Protein AF-A0A920F1Y8-F1 (afdb_monomer_lite)

Sequence (57 aa):
MALQTREQHIKRDRATSNICTAQVLTAVMAGMFAVHHGPVGLRQIASRIHNNTIQLY

Foldseek 3Di:
DPPCCQECVNVPVNHPDPDDDDDVVVVVVVVVVCVVCDPPNVVVVVVVVVVVVVVVD

Secondary structure (DSSP, 8-state):
---GGGSHHHHGGGSS----S--HHHHHHHHHHHHHHHHHHHHHHHHHHHHHHHHT-

Radius of gyration: 19.03 Å; chains: 1; bounding box: 41×18×45 Å

pLDDT: mean 96.42, std 5.2, range [68.5, 98.75]

Structure (mmCIF, N/CA/C/O backbone):
data_AF-A0A920F1Y8-F1
#
_entry.id   AF-A0A920F1Y8-F1
#
loop_
_atom_site.group_PDB
_atom_site.id
_atom_site.type_symbol
_atom_site.label_atom_id
_atom_site.label_alt_id
_atom_site.label_comp_id
_atom_site.label_asym_id
_atom_site.label_entity_id
_atom_site.label_seq_id
_atom_site.pdbx_PDB_ins_code
_atom_site.Cartn_x
_atom_site.Cartn_y
_atom_site.Cartn_z
_atom_site.occupancy
_atom_site.B_iso_or_equiv
_atom_site.auth_seq_id
_atom_site.auth_comp_id
_atom_site.auth_asym_id
_atom_site.auth_atom_id
_atom_site.pdbx_PDB_model_num
ATOM 1 N N . MET A 1 1 ? 13.673 -0.435 -8.360 1.00 72.69 1 MET A N 1
ATOM 2 C CA . MET A 1 1 ? 12.989 -1.057 -9.515 1.00 72.69 1 MET A CA 1
ATOM 3 C C . MET A 1 1 ? 13.645 -2.399 -9.784 1.00 72.69 1 MET A C 1
ATOM 5 O O . MET A 1 1 ? 14.862 -2.476 -9.684 1.00 72.69 1 MET A O 1
ATOM 9 N N . ALA A 1 2 ? 12.864 -3.442 -10.052 1.00 92.88 2 ALA A N 1
ATOM 10 C CA . ALA A 1 2 ? 13.358 -4.792 -10.326 1.00 92.88 2 ALA A CA 1
ATOM 11 C C . ALA A 1 2 ? 12.483 -5.431 -11.410 1.00 92.88 2 ALA A C 1
ATOM 13 O O . ALA A 1 2 ? 11.309 -5.090 -11.518 1.00 92.88 2 ALA A O 1
ATOM 14 N N . LEU A 1 3 ? 13.045 -6.348 -12.204 1.00 95.62 3 LEU A N 1
ATOM 15 C CA . LEU A 1 3 ? 12.325 -7.052 -13.278 1.00 95.62 3 LEU A CA 1
ATOM 16 C C . LEU A 1 3 ? 11.623 -6.117 -14.288 1.00 95.62 3 LEU A C 1
ATOM 18 O O . LEU A 1 3 ? 10.545 -6.440 -14.787 1.00 95.62 3 LEU A O 1
ATOM 22 N N . GLN A 1 4 ? 12.254 -4.990 -14.643 1.00 95.12 4 GLN A N 1
ATOM 23 C CA . GLN A 1 4 ? 11.692 -4.010 -15.589 1.00 95.12 4 GLN A CA 1
ATOM 24 C C . GLN A 1 4 ? 11.378 -4.604 -16.969 1.00 95.12 4 GLN A C 1
ATOM 26 O O . GLN A 1 4 ? 10.546 -4.070 -17.692 1.00 95.12 4 GLN A O 1
ATOM 31 N N . THR A 1 5 ? 11.964 -5.753 -17.333 1.00 95.88 5 THR A N 1
ATOM 32 C CA . THR A 1 5 ? 11.617 -6.481 -18.566 1.00 95.88 5 THR A CA 1
ATOM 33 C C . THR A 1 5 ? 10.158 -6.937 -18.611 1.00 95.88 5 THR A C 1
ATOM 35 O O . THR A 1 5 ? 9.709 -7.408 -19.650 1.00 95.88 5 THR A O 1
ATOM 38 N N . ARG A 1 6 ? 9.399 -6.833 -17.514 1.00 9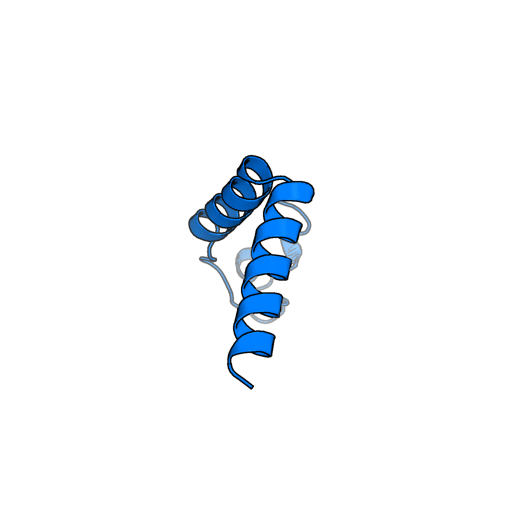7.44 6 ARG A N 1
ATOM 39 C CA . ARG A 1 6 ? 7.944 -7.039 -17.504 1.00 97.44 6 ARG A CA 1
ATOM 40 C C . ARG A 1 6 ? 7.151 -5.814 -17.966 1.00 97.44 6 ARG A C 1
ATOM 42 O O . ARG A 1 6 ? 6.002 -5.980 -18.366 1.00 97.44 6 ARG A O 1
ATOM 49 N N . GLU A 1 7 ? 7.740 -4.623 -17.920 1.00 97.38 7 GLU A N 1
ATOM 50 C CA . GLU A 1 7 ? 7.048 -3.360 -18.165 1.00 97.38 7 GLU A CA 1
ATOM 51 C C . GLU A 1 7 ? 6.929 -3.022 -19.655 1.00 97.38 7 GLU A C 1
ATOM 53 O O . GLU A 1 7 ? 7.759 -3.410 -20.487 1.00 97.38 7 GLU A O 1
ATOM 58 N N . GLN A 1 8 ? 5.895 -2.243 -19.985 1.00 96.19 8 GLN A N 1
ATOM 59 C CA . GLN A 1 8 ? 5.603 -1.830 -21.358 1.00 96.19 8 GLN A CA 1
ATOM 60 C C . GLN A 1 8 ? 6.720 -1.020 -22.013 1.00 96.19 8 GLN A C 1
ATOM 62 O O . GLN A 1 8 ? 6.906 -1.121 -23.224 1.00 96.19 8 GLN A O 1
ATOM 67 N N . HIS A 1 9 ? 7.506 -0.276 -21.227 1.00 96.69 9 HIS A N 1
ATOM 68 C CA . HIS A 1 9 ? 8.613 0.511 -21.759 1.00 96.69 9 HIS A CA 1
ATOM 69 C C . HIS A 1 9 ? 9.740 -0.377 -22.332 1.00 96.69 9 HIS A C 1
ATOM 71 O O . HIS A 1 9 ? 10.522 0.108 -23.144 1.00 96.69 9 HIS A O 1
ATOM 77 N N . ILE A 1 10 ? 9.798 -1.672 -21.969 1.00 96.75 10 ILE A N 1
ATOM 78 C CA . ILE A 1 10 ? 10.707 -2.670 -22.567 1.00 96.75 10 ILE A CA 1
ATOM 79 C C . ILE A 1 10 ? 9.962 -3.609 -23.522 1.00 96.75 10 ILE A C 1
ATOM 81 O O . ILE A 1 10 ? 10.347 -3.740 -24.682 1.00 96.75 10 ILE A O 1
ATOM 85 N N . LYS A 1 11 ? 8.913 -4.300 -23.055 1.00 95.12 11 LYS A N 1
ATOM 86 C CA . LYS A 1 11 ? 8.290 -5.405 -23.811 1.00 95.12 11 LYS A CA 1
ATOM 87 C C . LYS A 1 11 ? 7.157 -4.996 -24.757 1.00 95.12 11 LYS A C 1
ATOM 89 O O . LYS A 1 11 ? 6.710 -5.850 -25.527 1.00 95.12 11 LYS A O 1
ATOM 94 N N . ARG A 1 12 ? 6.712 -3.733 -24.724 1.00 94.38 12 ARG A N 1
ATOM 95 C CA . ARG A 1 12 ? 5.595 -3.207 -25.534 1.00 94.38 12 ARG A CA 1
ATOM 96 C C . ARG A 1 12 ? 4.380 -4.141 -25.446 1.00 94.38 12 ARG A C 1
ATOM 98 O 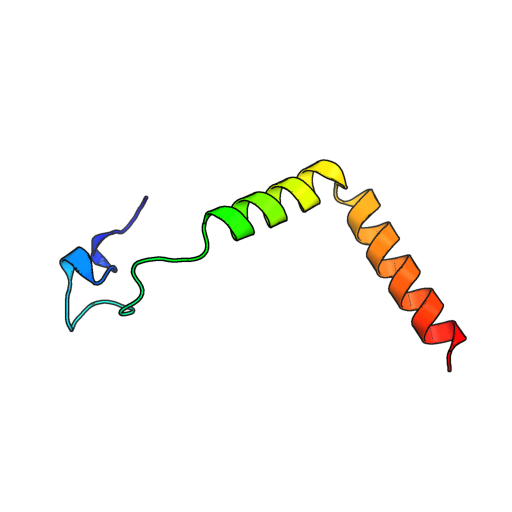O . ARG A 1 12 ? 3.951 -4.463 -24.344 1.00 94.38 12 ARG A O 1
ATOM 105 N N . ASP A 1 13 ? 3.901 -4.657 -26.573 1.00 96.44 13 ASP A N 1
ATOM 106 C CA . ASP A 1 13 ? 2.710 -5.512 -26.655 1.00 96.44 13 ASP A CA 1
ATOM 107 C C . ASP A 1 13 ? 2.861 -6.861 -25.929 1.00 96.44 13 ASP A C 1
ATOM 109 O O . ASP A 1 13 ? 1.868 -7.521 -25.637 1.00 96.44 13 ASP A O 1
ATOM 113 N N . ARG A 1 14 ? 4.094 -7.288 -25.609 1.00 96.56 14 ARG A N 1
ATOM 114 C CA . ARG A 1 14 ? 4.370 -8.517 -24.836 1.00 96.56 14 ARG A CA 1
ATOM 115 C C . ARG A 1 14 ? 4.580 -8.258 -23.337 1.00 96.56 14 ARG A C 1
ATOM 117 O O . ARG A 1 14 ? 5.036 -9.156 -22.622 1.00 96.56 14 ARG A O 1
ATOM 124 N N . ALA A 1 15 ? 4.356 -7.032 -22.863 1.00 97.31 15 ALA A N 1
ATOM 125 C CA . ALA A 1 15 ? 4.471 -6.690 -21.447 1.00 97.31 15 ALA A CA 1
ATOM 126 C C . ALA A 1 15 ? 3.353 -7.336 -20.620 1.00 97.31 15 ALA A C 1
ATOM 128 O O . ALA A 1 15 ? 2.313 -7.720 -21.146 1.00 97.31 15 ALA A O 1
ATOM 129 N N .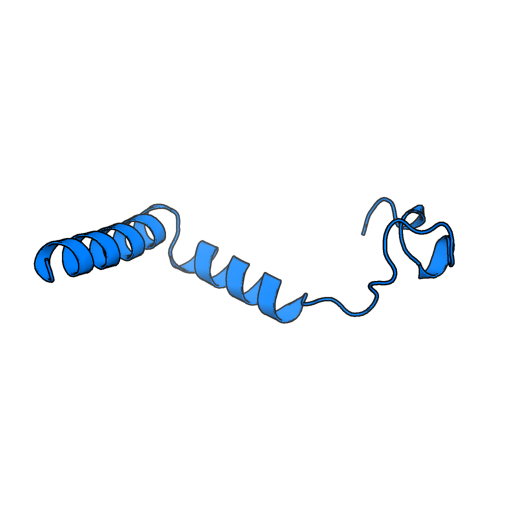 THR A 1 16 ? 3.551 -7.454 -19.305 1.00 97.88 16 THR A N 1
ATOM 130 C CA . THR A 1 16 ? 2.522 -8.029 -18.416 1.00 97.88 16 THR A CA 1
ATOM 131 C C . THR A 1 16 ? 1.333 -7.089 -18.203 1.00 97.88 16 THR A C 1
ATOM 133 O O . THR A 1 16 ? 0.282 -7.524 -17.746 1.00 97.88 16 THR A O 1
ATOM 136 N N . SER A 1 17 ? 1.516 -5.794 -18.469 1.00 97.12 17 SER A N 1
ATOM 137 C CA . SER A 1 17 ? 0.506 -4.738 -18.380 1.00 97.12 17 SER A CA 1
ATOM 138 C C . SER A 1 17 ? 0.974 -3.511 -19.176 1.00 97.12 17 SER A C 1
ATOM 140 O O . SER A 1 17 ? 2.175 -3.337 -19.392 1.00 97.12 17 SER A O 1
ATOM 142 N N . ASN A 1 18 ? 0.032 -2.652 -19.569 1.00 97.25 18 ASN A N 1
ATOM 143 C CA . ASN A 1 18 ? 0.262 -1.354 -20.213 1.00 97.25 18 ASN A CA 1
ATOM 144 C C . ASN A 1 18 ? 0.345 -0.174 -19.215 1.00 97.25 18 ASN A C 1
ATOM 146 O O . ASN A 1 18 ? 0.330 0.988 -19.617 1.00 97.25 18 ASN A O 1
ATOM 150 N N . ILE A 1 19 ? 0.390 -0.436 -17.904 1.00 96.44 19 ILE A N 1
ATOM 151 C CA . ILE A 1 19 ? 0.507 0.630 -16.901 1.00 96.44 19 ILE A CA 1
ATOM 152 C C . ILE A 1 19 ? 1.879 1.326 -16.978 1.00 96.44 19 ILE A C 1
ATOM 154 O O . ILE A 1 19 ? 2.905 0.675 -17.178 1.00 96.44 19 ILE A O 1
ATOM 158 N N . CYS A 1 20 ? 1.898 2.655 -16.808 1.00 96.38 20 CYS A N 1
ATOM 159 C CA . CYS A 1 20 ? 3.118 3.475 -16.822 1.00 96.38 20 CYS A CA 1
ATOM 160 C C . CYS A 1 20 ? 3.211 4.362 -15.580 1.00 96.38 20 CYS A C 1
ATOM 162 O O . CYS A 1 20 ? 3.972 4.082 -14.659 1.00 96.38 20 CYS A O 1
ATOM 164 N N . THR A 1 21 ? 2.388 5.411 -15.520 1.00 97.12 21 THR A N 1
ATOM 165 C CA . THR A 1 21 ? 2.226 6.213 -14.310 1.00 97.12 21 THR A CA 1
ATOM 166 C C . THR A 1 21 ? 1.317 5.450 -13.363 1.00 97.12 21 THR A C 1
ATOM 168 O O . THR A 1 21 ? 0.156 5.190 -13.674 1.00 97.12 21 THR A O 1
ATOM 171 N N . ALA A 1 22 ? 1.861 5.072 -12.214 1.00 95.81 22 ALA A N 1
ATOM 172 C CA . ALA A 1 22 ? 1.112 4.434 -11.145 1.00 95.81 22 ALA A CA 1
ATOM 173 C C . ALA A 1 22 ? 0.756 5.463 -10.057 1.00 95.81 22 ALA A C 1
ATOM 175 O O . ALA A 1 22 ? 0.689 6.666 -10.292 1.00 95.81 22 ALA A O 1
ATOM 176 N N . GLN A 1 23 ? 0.529 4.977 -8.845 1.00 97.81 23 GLN A N 1
ATOM 177 C CA . GLN A 1 23 ? 0.066 5.758 -7.704 1.00 97.81 23 GLN A CA 1
ATOM 178 C C . GLN A 1 23 ? 1.130 5.770 -6.595 1.00 97.81 23 GLN A C 1
ATOM 180 O O . GLN A 1 23 ? 0.882 5.388 -5.457 1.00 97.81 23 GLN A O 1
ATOM 185 N N . VAL A 1 24 ? 2.363 6.165 -6.944 1.00 98.06 24 VAL A N 1
ATOM 186 C CA . VAL A 1 24 ? 3.515 6.081 -6.023 1.00 98.06 24 VAL A CA 1
ATOM 187 C C . VAL A 1 24 ? 3.331 6.995 -4.811 1.00 98.06 24 VAL A C 1
ATOM 189 O O . VAL A 1 24 ? 3.530 6.550 -3.686 1.00 98.06 24 VAL A O 1
ATOM 192 N N . LEU A 1 25 ? 2.903 8.246 -5.016 1.00 98.31 25 LEU A N 1
ATOM 193 C CA . LEU A 1 25 ? 2.729 9.203 -3.919 1.00 98.31 25 LEU A CA 1
ATOM 194 C C . LEU A 1 25 ? 1.684 8.725 -2.900 1.00 98.31 25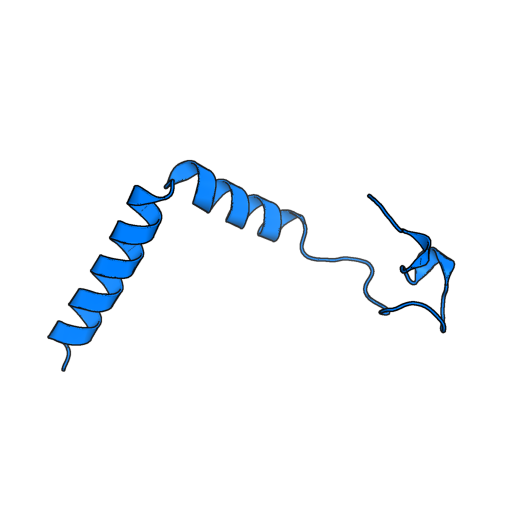 LEU A C 1
ATOM 196 O O . LEU A 1 25 ? 1.934 8.746 -1.698 1.00 98.31 25 LEU A O 1
ATOM 200 N N . THR A 1 26 ? 0.530 8.251 -3.368 1.00 98.44 26 THR A N 1
ATOM 201 C CA . THR A 1 26 ? -0.540 7.751 -2.494 1.00 98.44 26 THR A CA 1
ATOM 202 C C . THR A 1 26 ? -0.161 6.430 -1.826 1.00 98.44 26 THR A C 1
ATOM 204 O O . THR A 1 26 ? -0.456 6.257 -0.645 1.00 98.44 26 THR A O 1
ATOM 207 N N . ALA A 1 27 ? 0.569 5.538 -2.507 1.00 98.56 27 ALA A N 1
ATOM 208 C CA . ALA A 1 27 ? 1.126 4.336 -1.884 1.00 98.56 27 ALA A CA 1
ATOM 209 C C . ALA A 1 27 ? 2.116 4.678 -0.754 1.00 98.56 27 ALA A C 1
ATOM 211 O O . ALA A 1 27 ? 2.074 4.058 0.310 1.00 98.56 27 ALA A O 1
ATOM 212 N N . VAL A 1 28 ? 2.960 5.700 -0.943 1.00 98.62 28 VAL A N 1
ATOM 213 C CA . VAL A 1 28 ? 3.863 6.198 0.107 1.00 98.62 28 VAL A CA 1
ATOM 214 C C . VAL A 1 28 ? 3.069 6.776 1.276 1.00 98.62 28 VAL A C 1
ATOM 216 O O . VAL A 1 28 ? 3.363 6.437 2.420 1.00 98.62 28 VAL A O 1
ATOM 219 N N . MET A 1 29 ? 2.034 7.586 1.024 1.00 98.75 29 MET A N 1
ATOM 220 C CA . MET A 1 29 ? 1.186 8.115 2.101 1.00 98.75 29 MET A CA 1
ATOM 221 C C . MET A 1 29 ? 0.484 7.003 2.889 1.00 98.75 29 MET A C 1
ATOM 223 O O . MET A 1 29 ? 0.460 7.057 4.117 1.00 98.75 29 MET A O 1
ATOM 227 N N . ALA A 1 30 ? -0.027 5.968 2.216 1.00 98.62 30 ALA A N 1
ATOM 228 C CA . ALA A 1 30 ? -0.614 4.805 2.881 1.00 98.62 30 ALA A CA 1
ATOM 229 C C . ALA A 1 30 ? 0.422 4.053 3.739 1.00 98.62 30 ALA A C 1
ATOM 231 O O . ALA A 1 30 ? 0.129 3.663 4.871 1.00 98.62 30 ALA A O 1
ATOM 232 N N . GLY A 1 31 ? 1.654 3.909 3.242 1.00 98.44 31 GLY A N 1
ATOM 233 C CA . GLY A 1 31 ? 2.767 3.361 4.018 1.00 98.44 31 GLY A CA 1
ATOM 234 C C . GLY A 1 31 ? 3.085 4.200 5.259 1.00 98.44 31 GLY A C 1
ATOM 235 O O . GLY A 1 31 ? 3.208 3.656 6.355 1.00 98.44 31 GLY A O 1
ATOM 236 N N . MET A 1 32 ? 3.142 5.526 5.121 1.00 98.69 32 MET A N 1
ATOM 237 C CA . MET A 1 32 ? 3.391 6.440 6.242 1.00 98.69 32 MET A CA 1
ATOM 238 C C . MET A 1 32 ? 2.250 6.438 7.261 1.00 98.69 32 MET A C 1
ATOM 240 O O . MET A 1 32 ? 2.510 6.497 8.460 1.00 98.69 32 MET A O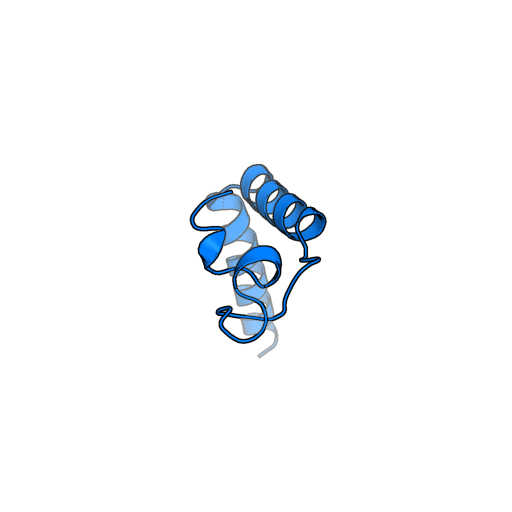 1
ATOM 244 N N . PHE A 1 33 ? 1.000 6.286 6.817 1.00 98.62 33 PHE A N 1
ATOM 245 C CA . PHE A 1 33 ? -0.141 6.092 7.709 1.00 98.62 33 PHE A CA 1
ATOM 246 C C . PHE A 1 33 ? 0.034 4.832 8.568 1.00 98.62 33 PHE A C 1
ATOM 248 O O . PHE A 1 33 ? -0.163 4.885 9.784 1.00 98.62 33 PHE A O 1
ATOM 255 N N . ALA A 1 34 ? 0.467 3.725 7.958 1.00 98.56 34 ALA A N 1
ATOM 256 C CA . ALA A 1 34 ? 0.739 2.483 8.673 1.00 98.56 34 ALA A CA 1
ATOM 257 C C . ALA A 1 34 ? 1.926 2.606 9.647 1.00 98.56 34 ALA A C 1
ATOM 259 O O . ALA A 1 34 ? 1.826 2.120 10.772 1.00 98.56 34 ALA A O 1
ATOM 260 N N . VAL A 1 35 ? 3.015 3.287 9.261 1.00 98.44 35 VAL A N 1
ATOM 261 C CA . VAL A 1 35 ? 4.164 3.558 10.151 1.00 98.44 35 VAL A CA 1
ATOM 262 C C . VAL A 1 35 ? 3.747 4.424 11.340 1.00 98.44 35 VAL A C 1
ATOM 264 O O . VAL A 1 35 ? 4.109 4.112 12.471 1.00 98.44 35 VAL A O 1
ATOM 267 N N . HIS A 1 36 ? 2.959 5.475 11.100 1.00 98.50 36 HIS A N 1
ATOM 268 C CA . HIS A 1 36 ? 2.515 6.403 12.141 1.00 98.50 36 HIS A CA 1
ATOM 269 C C . HIS A 1 36 ? 1.630 5.727 13.197 1.00 98.50 36 HIS A C 1
ATOM 271 O O . HIS A 1 36 ? 1.793 5.975 14.387 1.00 98.50 36 HIS A O 1
ATOM 277 N N . HIS A 1 37 ? 0.709 4.857 12.774 1.00 98.56 37 HIS A N 1
ATOM 278 C CA . HIS A 1 37 ? -0.217 4.181 13.689 1.00 98.56 37 HIS A CA 1
ATOM 279 C C . HIS A 1 37 ? 0.361 2.891 14.284 1.00 98.56 37 HIS A C 1
ATOM 281 O O . HIS A 1 37 ? -0.039 2.468 15.372 1.00 98.56 37 HIS A O 1
ATOM 287 N N . GLY A 1 38 ? 1.274 2.233 13.568 1.00 98.44 38 GLY A N 1
ATOM 288 C CA . GLY A 1 38 ? 1.791 0.921 13.933 1.00 98.44 38 GLY A CA 1
ATOM 289 C C . GLY A 1 38 ? 0.709 -0.174 13.980 1.00 98.44 38 GLY A C 1
ATOM 290 O O . GLY A 1 38 ? -0.478 0.065 13.739 1.00 98.44 38 GLY A O 1
ATOM 291 N N . PRO A 1 39 ? 1.088 -1.417 14.319 1.00 98.25 39 PRO A N 1
ATOM 292 C CA . PRO A 1 39 ? 0.150 -2.541 14.344 1.00 98.25 39 PRO A CA 1
ATOM 293 C C . PRO A 1 39 ? -0.941 -2.381 15.411 1.00 98.25 39 PRO A C 1
ATOM 295 O O . PRO A 1 39 ? -2.071 -2.824 15.210 1.00 98.25 39 PRO A O 1
ATOM 298 N N . VAL A 1 40 ? -0.620 -1.745 16.542 1.00 98.44 40 VAL A N 1
ATOM 299 C CA . VAL A 1 40 ? -1.578 -1.511 17.631 1.00 98.44 40 VAL A CA 1
ATOM 300 C C . VAL A 1 40 ? -2.610 -0.460 17.223 1.00 98.44 40 VAL A C 1
ATOM 302 O O . VAL A 1 40 ? -3.803 -0.728 17.341 1.00 98.44 40 VAL A O 1
ATOM 305 N N . GLY A 1 41 ? -2.185 0.687 16.682 1.00 98.50 41 GLY A N 1
ATOM 306 C CA . GLY A 1 41 ? -3.103 1.750 16.265 1.00 98.50 41 GLY A CA 1
ATOM 307 C C . GLY A 1 41 ? -4.025 1.317 15.125 1.00 98.50 41 GLY A C 1
ATOM 308 O O . GLY A 1 41 ? -5.227 1.570 15.180 1.00 98.50 41 GLY A O 1
ATOM 309 N N . LEU A 1 42 ? -3.510 0.573 14.138 1.00 98.62 42 LEU A N 1
ATOM 310 C CA . LEU A 1 42 ? -4.342 0.025 13.059 1.00 98.62 42 LEU A CA 1
ATOM 311 C C . LEU A 1 42 ? -5.409 -0.947 13.587 1.00 98.62 42 LEU A C 1
ATOM 313 O O . LEU A 1 42 ? -6.569 -0.865 13.180 1.00 98.62 42 LEU A O 1
ATOM 317 N N . ARG A 1 43 ? -5.050 -1.829 14.532 1.00 98.62 43 ARG A N 1
ATOM 318 C CA . ARG A 1 43 ? -6.019 -2.726 15.185 1.00 98.62 43 ARG A CA 1
ATOM 319 C C . ARG A 1 43 ? -7.049 -1.952 16.000 1.00 98.62 43 ARG A C 1
ATOM 321 O O . ARG A 1 43 ? -8.222 -2.286 15.939 1.00 98.62 43 ARG A O 1
ATOM 328 N N . GLN A 1 44 ? -6.641 -0.908 16.718 1.00 98.62 44 GLN A N 1
ATOM 329 C CA . GLN A 1 44 ? -7.564 -0.067 17.484 1.00 98.62 44 GLN A CA 1
ATOM 330 C C . GLN A 1 44 ? -8.580 0.641 16.583 1.00 98.62 44 GLN A C 1
ATOM 332 O O . GLN A 1 44 ? -9.770 0.630 16.895 1.00 98.62 44 GLN A O 1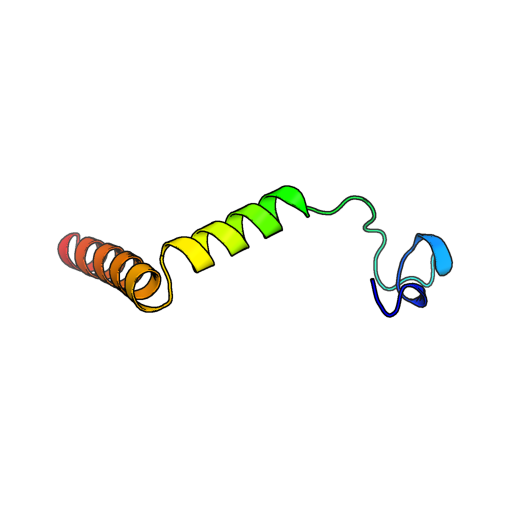
ATOM 337 N N . ILE A 1 45 ? -8.138 1.210 15.456 1.00 98.50 45 ILE A N 1
ATOM 338 C CA . ILE A 1 45 ? -9.035 1.834 14.471 1.00 98.50 45 ILE A CA 1
ATOM 339 C C . ILE A 1 45 ? -10.027 0.798 13.935 1.00 98.50 45 ILE A C 1
ATOM 341 O O . ILE A 1 45 ? -11.232 1.051 13.936 1.00 98.50 45 ILE A O 1
ATOM 345 N N . ALA A 1 46 ? -9.542 -0.382 13.538 1.00 98.50 46 ALA A N 1
ATOM 346 C CA . ALA A 1 46 ? -10.393 -1.455 13.032 1.00 98.50 46 ALA A CA 1
ATOM 347 C C . ALA A 1 46 ? -11.416 -1.929 14.081 1.00 98.50 46 ALA A C 1
ATOM 349 O O . ALA A 1 46 ? -12.609 -1.989 13.783 1.00 98.50 46 ALA A O 1
ATOM 350 N N . SER A 1 47 ? -10.984 -2.194 15.319 1.00 98.50 47 SER A N 1
ATOM 351 C CA . SER A 1 47 ? -11.869 -2.603 16.418 1.00 98.50 47 SER A CA 1
ATOM 352 C C . SER A 1 47 ? -12.899 -1.530 16.758 1.00 98.50 47 SER A C 1
ATOM 354 O O . SER A 1 47 ? -14.055 -1.852 17.016 1.00 98.50 47 SER A O 1
ATOM 356 N N . ARG A 1 48 ? -12.516 -0.248 16.725 1.00 98.31 48 ARG A N 1
ATOM 357 C CA . ARG A 1 48 ? -13.447 0.864 16.948 1.00 98.31 48 ARG A CA 1
ATOM 358 C C . ARG A 1 48 ? -14.533 0.905 15.876 1.00 98.31 48 ARG A C 1
ATOM 360 O O . ARG A 1 48 ? -15.703 1.026 16.219 1.00 98.31 48 ARG A O 1
ATOM 367 N N . ILE A 1 49 ? -14.157 0.785 14.600 1.00 98.31 49 ILE A N 1
ATOM 368 C CA . ILE A 1 49 ? -15.123 0.733 13.493 1.00 98.31 49 ILE A CA 1
ATOM 369 C C . ILE A 1 49 ? -16.051 -0.471 13.672 1.00 98.31 49 ILE A C 1
ATOM 371 O O . ILE A 1 49 ? -17.263 -0.311 13.607 1.00 98.31 49 ILE A O 1
ATOM 375 N N . HIS A 1 50 ? -15.499 -1.649 13.963 1.00 98.19 50 HIS A N 1
ATOM 376 C CA . HIS A 1 50 ? -16.279 -2.869 14.156 1.00 98.19 50 HIS A CA 1
ATOM 377 C C . HIS A 1 50 ? -17.300 -2.748 15.296 1.00 98.19 50 HIS A C 1
ATOM 379 O O . HIS A 1 50 ? -18.475 -3.049 15.095 1.00 98.19 50 HIS A O 1
ATOM 385 N N . ASN A 1 51 ? -16.877 -2.250 16.460 1.00 98.06 51 ASN A N 1
ATOM 386 C CA . ASN A 1 51 ? -17.758 -2.065 17.611 1.00 98.06 51 ASN A CA 1
ATOM 387 C C . ASN A 1 51 ? -18.872 -1.056 17.318 1.00 98.06 51 ASN A C 1
ATOM 389 O O . ASN A 1 51 ? -20.021 -1.305 17.668 1.00 98.06 51 ASN A O 1
ATOM 393 N N . ASN A 1 52 ? -18.551 0.047 16.635 1.00 98.00 52 ASN A N 1
ATOM 394 C CA . ASN A 1 52 ? -19.558 1.022 16.222 1.00 98.00 52 ASN A CA 1
ATOM 395 C C . ASN A 1 52 ? -20.579 0.402 15.255 1.00 98.00 52 ASN A C 1
ATOM 397 O O . ASN A 1 52 ? -21.769 0.665 15.381 1.00 98.00 52 ASN A O 1
ATOM 401 N N . THR A 1 53 ? -20.134 -0.436 14.312 1.00 97.94 53 THR A N 1
ATOM 402 C CA . THR A 1 53 ? -21.033 -1.140 13.386 1.00 97.94 53 THR A CA 1
ATOM 403 C C . THR A 1 53 ? -21.935 -2.134 14.116 1.00 97.94 53 THR A C 1
ATOM 405 O O . THR A 1 53 ? -23.112 -2.217 13.785 1.00 97.94 53 THR A O 1
ATOM 408 N N . ILE A 1 54 ? -21.419 -2.853 15.121 1.00 97.69 54 ILE A N 1
ATOM 409 C CA . ILE A 1 54 ? -22.232 -3.760 15.949 1.00 97.69 54 ILE A CA 1
ATOM 410 C C . ILE A 1 54 ? -23.270 -2.982 16.761 1.00 97.69 54 ILE A C 1
ATOM 412 O O . ILE A 1 54 ? -24.398 -3.429 16.866 1.00 97.69 54 ILE A O 1
ATOM 416 N N . GLN A 1 55 ? -22.920 -1.821 17.320 1.00 94.50 55 GLN A N 1
ATOM 417 C CA . GLN A 1 55 ? -23.857 -1.014 18.116 1.00 94.50 55 GLN A CA 1
ATOM 418 C C . GLN A 1 55 ? -24.999 -0.395 17.301 1.00 94.50 55 GLN A C 1
ATOM 420 O O . GLN A 1 55 ? -26.000 0.020 17.879 1.00 94.50 55 GLN A O 1
ATOM 425 N N . LEU A 1 56 ? -24.834 -0.280 15.983 1.00 89.88 56 LEU A N 1
ATOM 426 C CA . LEU A 1 56 ? -25.869 0.225 15.083 1.00 89.88 56 LEU A CA 1
ATOM 427 C C . LEU A 1 56 ? -26.915 -0.837 14.706 1.00 89.88 56 LEU A C 1
ATOM 429 O O . LEU A 1 56 ? -27.919 -0.468 14.097 1.00 89.88 56 LEU A O 1
ATOM 433 N N . TYR A 1 57 ? -26.675 -2.113 15.022 1.00 68.50 57 TYR A N 1
ATOM 434 C CA . TYR A 1 57 ? -27.542 -3.246 14.690 1.00 68.50 57 TYR A CA 1
ATOM 435 C C . TYR A 1 57 ? -28.210 -3.811 15.946 1.00 68.50 57 TYR A C 1
ATOM 437 O O . TYR A 1 57 ? -29.406 -4.164 15.855 1.00 68.50 57 TYR A O 1
#